Protein AF-A0A8J7MLP8-F1 (afdb_monomer_lite)

Structure (mmCIF, N/CA/C/O backbone):
data_AF-A0A8J7MLP8-F1
#
_entry.id   AF-A0A8J7MLP8-F1
#
loop_
_atom_site.group_PDB
_atom_site.id
_atom_site.type_symbol
_atom_site.label_atom_id
_atom_site.label_alt_id
_atom_site.label_comp_id
_atom_site.label_asym_id
_atom_site.label_entity_id
_atom_site.label_seq_id
_atom_site.pdbx_PDB_ins_code
_atom_site.Cartn_x
_atom_site.Cartn_y
_atom_site.Cartn_z
_atom_site.occupancy
_atom_site.B_iso_or_equiv
_atom_site.auth_seq_id
_atom_site.auth_comp_id
_atom_site.auth_asym_id
_atom_site.auth_atom_id
_atom_site.pdbx_PDB_model_num
ATOM 1 N N . THR A 1 1 ? -16.055 -7.358 -6.167 1.00 92.56 1 THR A N 1
ATOM 2 C CA . THR A 1 1 ? -16.205 -5.916 -6.462 1.00 92.56 1 THR A CA 1
ATOM 3 C C . THR A 1 1 ? -14.926 -5.383 -7.066 1.00 92.56 1 THR A C 1
ATOM 5 O O . THR A 1 1 ? -13.868 -5.783 -6.594 1.00 92.56 1 THR A O 1
ATOM 8 N N . LEU A 1 2 ? -15.014 -4.538 -8.096 1.00 97.31 2 LEU A N 1
ATOM 9 C CA . LEU A 1 2 ? -13.872 -3.839 -8.698 1.00 97.31 2 LEU A CA 1
ATOM 10 C C . LEU A 1 2 ? -13.926 -2.359 -8.326 1.00 97.31 2 LEU A C 1
ATOM 12 O O . LEU A 1 2 ? -15.014 -1.788 -8.288 1.00 97.31 2 LEU A O 1
ATOM 16 N N . PHE A 1 3 ? -12.775 -1.749 -8.075 1.00 97.88 3 PHE A N 1
ATOM 17 C CA . PHE A 1 3 ? -12.661 -0.306 -7.884 1.00 97.88 3 PHE A CA 1
ATOM 18 C C . PHE A 1 3 ? -11.317 0.198 -8.413 1.00 97.88 3 PHE A C 1
ATOM 20 O O . PHE A 1 3 ? -10.373 -0.576 -8.579 1.00 97.88 3 PHE A O 1
ATOM 27 N N . LYS A 1 4 ? -11.244 1.497 -8.702 1.00 97.56 4 LYS A N 1
ATOM 28 C CA . LYS A 1 4 ? -10.043 2.163 -9.207 1.00 97.56 4 LYS A CA 1
ATOM 29 C C . LYS A 1 4 ? -9.664 3.297 -8.265 1.00 97.56 4 LYS A C 1
ATOM 31 O O . LYS A 1 4 ? -10.536 4.046 -7.833 1.00 97.56 4 LYS A O 1
ATOM 36 N N . VAL A 1 5 ? -8.375 3.418 -7.970 1.00 95.81 5 VAL A N 1
ATOM 37 C CA . VAL A 1 5 ? -7.799 4.548 -7.235 1.00 95.81 5 VAL A CA 1
ATOM 38 C C . VAL A 1 5 ? -6.835 5.263 -8.173 1.00 95.81 5 VAL A C 1
ATOM 40 O O . VAL A 1 5 ? -6.080 4.606 -8.888 1.00 95.81 5 VAL A O 1
ATOM 43 N N . SER A 1 6 ? -6.884 6.592 -8.218 1.00 95.94 6 SER A N 1
ATOM 44 C CA . SER A 1 6 ? -6.067 7.383 -9.142 1.00 95.94 6 SER A CA 1
ATOM 45 C C . SER A 1 6 ? -5.749 8.769 -8.601 1.00 95.94 6 SER A C 1
ATOM 47 O O . SER A 1 6 ? -6.592 9.383 -7.949 1.00 95.94 6 SER A O 1
ATOM 49 N N . TRP A 1 7 ? -4.558 9.265 -8.922 1.00 92.62 7 TRP A N 1
ATOM 50 C CA . TRP A 1 7 ? -4.094 10.616 -8.622 1.00 92.62 7 TRP A CA 1
ATOM 51 C C . TRP A 1 7 ? -3.107 11.055 -9.707 1.00 92.62 7 TRP A C 1
ATOM 53 O O . TRP A 1 7 ? -2.095 10.398 -9.951 1.00 92.62 7 TRP A O 1
ATOM 63 N N . GLY A 1 8 ? -3.423 12.157 -10.391 1.00 93.88 8 GLY A N 1
ATOM 64 C CA . GLY A 1 8 ? -2.703 12.539 -11.606 1.00 93.88 8 GLY A CA 1
ATOM 65 C C . GLY A 1 8 ? -2.768 11.425 -12.658 1.00 93.88 8 GLY A C 1
ATOM 66 O O . GLY A 1 8 ? -3.842 10.890 -12.935 1.00 93.88 8 GLY A O 1
ATOM 67 N N . GLU A 1 9 ? -1.615 11.064 -13.218 1.00 94.38 9 GLU A N 1
ATOM 68 C CA . GLU A 1 9 ? -1.483 9.983 -14.208 1.00 94.38 9 GLU A CA 1
ATOM 69 C C . GLU A 1 9 ? -1.389 8.585 -13.574 1.00 94.38 9 GLU A C 1
ATOM 71 O O . GLU A 1 9 ? -1.616 7.573 -14.249 1.00 94.38 9 GLU A O 1
ATOM 76 N N . THR A 1 10 ? -1.086 8.519 -12.274 1.00 96.31 10 THR A N 1
ATOM 77 C CA . THR A 1 10 ? -0.951 7.265 -11.535 1.00 96.31 10 THR A CA 1
ATOM 78 C C . THR A 1 10 ? -2.320 6.681 -11.222 1.00 96.31 10 THR A C 1
ATOM 80 O O . THR A 1 10 ? -3.206 7.366 -10.701 1.00 96.31 10 THR A O 1
ATOM 83 N N . TRP A 1 11 ? -2.501 5.390 -11.497 1.00 97.88 11 TRP A N 1
ATOM 84 C CA . TRP A 1 11 ? -3.715 4.679 -11.109 1.00 97.88 11 TRP A CA 1
ATOM 85 C C . TRP A 1 11 ? -3.489 3.195 -10.829 1.00 97.88 11 TRP A C 1
ATOM 87 O O . TRP A 1 11 ? -2.579 2.576 -11.367 1.00 97.88 11 TRP A O 1
ATOM 97 N N . TYR A 1 12 ? -4.382 2.620 -10.025 1.00 98.06 12 TYR A N 1
ATOM 98 C CA . TYR A 1 12 ? -4.431 1.197 -9.699 1.00 98.06 12 TYR A CA 1
ATOM 99 C C . TYR A 1 12 ? -5.873 0.713 -9.763 1.00 98.06 12 TYR A C 1
ATOM 101 O O . TYR A 1 12 ? -6.789 1.374 -9.265 1.00 98.06 12 TYR A O 1
ATOM 109 N N . GLN A 1 13 ? -6.079 -0.451 -10.363 1.00 98.56 13 GLN A N 1
ATOM 110 C CA . GLN A 1 13 ? -7.353 -1.146 -10.378 1.00 98.56 13 GLN A CA 1
ATOM 111 C C . GLN A 1 13 ? -7.272 -2.358 -9.459 1.00 98.56 13 GLN A C 1
ATOM 113 O O . GLN A 1 13 ? -6.405 -3.221 -9.598 1.00 98.56 13 GLN A O 1
ATOM 118 N N . PHE A 1 14 ? -8.213 -2.432 -8.526 1.00 98.62 14 PHE A N 1
ATOM 119 C CA . PHE A 1 14 ? -8.260 -3.473 -7.518 1.00 98.62 14 PHE A CA 1
ATOM 120 C C . PHE A 1 14 ? -9.541 -4.287 -7.612 1.00 98.62 14 PHE A C 1
ATOM 122 O O . PHE A 1 14 ? -10.629 -3.777 -7.901 1.00 98.62 14 PHE A O 1
ATOM 129 N N . LYS A 1 15 ? -9.413 -5.567 -7.280 1.00 98.56 15 LYS A N 1
ATOM 130 C CA . LYS A 1 15 ? -10.516 -6.471 -6.991 1.00 98.56 15 LYS A CA 1
ATOM 131 C C . LYS A 1 15 ? -10.556 -6.741 -5.494 1.00 98.56 15 LYS A C 1
ATOM 133 O O . LYS A 1 15 ? -9.580 -7.198 -4.910 1.00 98.56 15 LYS A O 1
ATOM 138 N N . VAL A 1 16 ? -11.706 -6.513 -4.864 1.00 98.25 16 VAL A N 1
ATOM 139 C CA . VAL A 1 16 ? -11.952 -6.991 -3.497 1.00 98.25 16 VAL A CA 1
ATOM 140 C C . VAL A 1 16 ? -12.126 -8.506 -3.560 1.00 98.25 16 VAL A C 1
ATOM 142 O O . VAL A 1 16 ? -13.135 -8.983 -4.088 1.00 98.25 16 VAL A O 1
ATOM 145 N N . VAL A 1 17 ? -11.137 -9.246 -3.054 1.00 97.81 17 VAL A N 1
ATOM 146 C CA . VAL A 1 17 ? -11.130 -10.721 -3.047 1.00 97.81 17 VAL A CA 1
ATOM 147 C C . VAL A 1 17 ? -11.640 -11.298 -1.731 1.00 97.81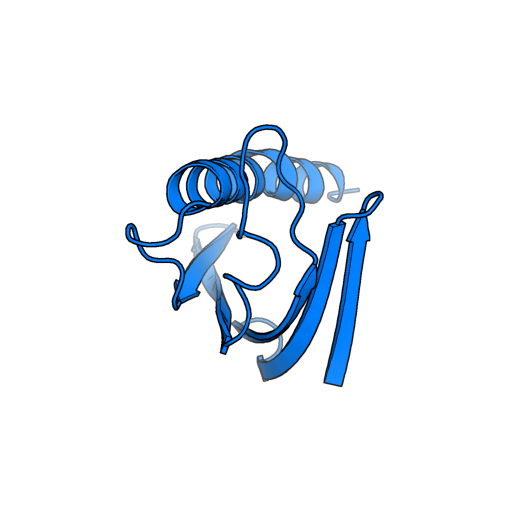 17 VAL A C 1
ATOM 149 O O . VAL A 1 17 ? -12.166 -12.407 -1.710 1.00 97.81 17 VAL A O 1
ATOM 152 N N . LYS A 1 18 ? -11.544 -10.534 -0.638 1.00 97.75 18 LYS A N 1
ATOM 153 C CA . LYS A 1 18 ? -12.135 -10.879 0.656 1.00 97.75 18 LYS A CA 1
ATOM 154 C C . LYS A 1 18 ? -12.636 -9.623 1.349 1.00 97.75 18 LYS A C 1
ATOM 156 O O . LYS A 1 18 ? -11.955 -8.599 1.345 1.00 97.75 18 LYS A O 1
ATOM 161 N N . TYR A 1 19 ? -13.807 -9.727 1.962 1.00 97.12 19 TYR A N 1
ATOM 162 C CA . TYR A 1 19 ? -14.350 -8.696 2.828 1.00 97.12 19 TYR A CA 1
ATOM 163 C C . TYR A 1 19 ? -15.127 -9.344 3.970 1.00 97.12 19 TYR A C 1
ATOM 165 O O . TYR A 1 19 ? -16.127 -10.022 3.751 1.00 97.12 19 TYR A O 1
ATOM 173 N N . LEU A 1 20 ? -14.637 -9.134 5.184 1.00 96.56 20 LEU A N 1
ATOM 174 C CA . LEU A 1 20 ? -15.278 -9.484 6.437 1.00 96.56 20 LEU A CA 1
ATOM 175 C C . LEU A 1 20 ? -15.437 -8.189 7.222 1.00 96.56 20 LEU A C 1
ATOM 177 O O . LEU A 1 20 ? -14.448 -7.575 7.634 1.00 96.56 20 LEU A O 1
ATOM 181 N N . LYS A 1 21 ? -16.691 -7.763 7.387 1.00 94.38 21 LYS A N 1
ATOM 182 C CA . LYS A 1 21 ? -17.037 -6.515 8.065 1.00 94.38 21 LYS A CA 1
ATOM 183 C C . LYS A 1 21 ? -16.350 -6.444 9.434 1.00 94.38 21 LYS A C 1
ATOM 185 O O . LYS A 1 21 ? -16.367 -7.417 10.183 1.00 94.38 21 LYS A O 1
ATOM 190 N N . ASP A 1 22 ? -15.740 -5.297 9.720 1.00 90.50 22 ASP A N 1
ATOM 191 C CA . ASP A 1 22 ? -15.048 -4.978 10.977 1.00 90.50 22 ASP A CA 1
ATOM 192 C C . ASP A 1 22 ? -13.891 -5.931 11.351 1.00 90.50 22 ASP A C 1
ATOM 194 O O . ASP A 1 22 ? -13.446 -5.938 12.498 1.00 90.50 22 ASP A O 1
ATOM 198 N N . TYR A 1 23 ? -13.385 -6.728 10.399 1.00 95.12 23 TYR A N 1
ATOM 199 C CA . TYR A 1 23 ? -12.342 -7.723 10.664 1.00 95.12 23 TYR A CA 1
ATOM 200 C C . TYR A 1 23 ? -11.239 -7.769 9.609 1.00 95.12 23 TYR A C 1
ATOM 202 O O . TYR A 1 23 ? -10.064 -7.662 9.949 1.00 95.12 23 TYR A O 1
ATOM 210 N N . GLU A 1 24 ? -11.569 -7.955 8.331 1.00 97.44 24 GLU A N 1
ATOM 211 C CA . GLU A 1 24 ? -10.544 -8.190 7.311 1.00 97.44 24 GLU A CA 1
ATOM 212 C C . GLU A 1 24 ? -10.998 -7.765 5.921 1.00 97.44 24 GLU A C 1
ATOM 214 O O . GLU A 1 24 ? -12.144 -7.971 5.520 1.00 97.44 24 GLU A O 1
ATOM 219 N N . MET A 1 25 ? -10.064 -7.230 5.146 1.00 97.94 25 MET A N 1
ATOM 220 C CA . MET A 1 25 ? -10.267 -6.916 3.746 1.00 97.94 25 MET A CA 1
ATOM 221 C C . MET A 1 25 ? -9.001 -7.234 2.955 1.00 97.94 25 MET A C 1
ATOM 223 O O . MET A 1 25 ? -7.897 -6.912 3.388 1.00 97.94 25 MET A O 1
ATOM 227 N N . ILE A 1 26 ? -9.165 -7.868 1.795 1.00 98.44 2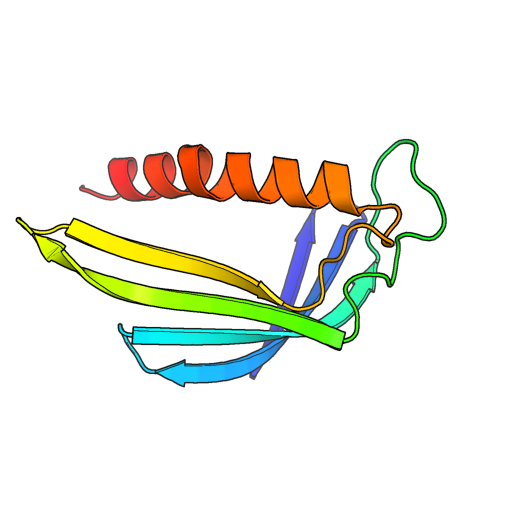6 ILE A N 1
ATOM 228 C CA . ILE A 1 26 ? -8.056 -8.175 0.889 1.00 98.44 26 ILE A CA 1
ATOM 229 C C . ILE A 1 26 ? -8.384 -7.621 -0.492 1.00 98.44 26 ILE A C 1
ATOM 231 O O . ILE A 1 26 ? -9.452 -7.907 -1.051 1.00 98.44 26 ILE A O 1
ATOM 235 N N . TRP A 1 27 ? -7.451 -6.848 -1.035 1.00 98.56 27 TRP A N 1
ATOM 236 C CA . TRP A 1 27 ? -7.507 -6.288 -2.381 1.00 98.56 27 TRP A CA 1
ATOM 237 C C . TRP A 1 27 ? -6.406 -6.888 -3.232 1.00 98.56 27 TRP A C 1
ATOM 239 O O . TRP A 1 27 ? -5.249 -6.847 -2.843 1.00 98.56 27 TRP A O 1
ATOM 249 N N . GLU A 1 28 ? -6.761 -7.419 -4.390 1.00 98.69 28 GLU A N 1
ATOM 250 C CA . GLU A 1 28 ? -5.810 -7.854 -5.408 1.00 98.69 28 GLU A CA 1
ATOM 251 C C . GLU A 1 28 ? -5.673 -6.747 -6.448 1.00 98.69 28 GLU A C 1
ATOM 253 O O . GLU A 1 28 ? -6.687 -6.265 -6.963 1.00 98.69 28 GLU A O 1
ATOM 258 N N . CYS A 1 29 ? -4.445 -6.322 -6.742 1.00 98.56 29 CYS A N 1
ATOM 259 C CA . CYS A 1 29 ? -4.194 -5.393 -7.835 1.00 98.56 29 CYS A CA 1
ATOM 260 C C . CYS A 1 29 ? -4.264 -6.167 -9.152 1.00 98.56 29 CYS A C 1
ATOM 262 O O . CYS A 1 29 ? -3.459 -7.061 -9.402 1.00 98.56 29 CYS A O 1
ATOM 264 N N . ILE A 1 30 ? -5.261 -5.850 -9.974 1.00 98.50 30 ILE A N 1
ATOM 265 C CA . ILE A 1 30 ? -5.500 -6.553 -11.241 1.00 98.50 30 ILE A CA 1
ATOM 266 C C . ILE A 1 30 ? -4.971 -5.781 -12.446 1.00 98.50 30 ILE A C 1
ATOM 268 O O . ILE A 1 30 ? -4.792 -6.365 -13.508 1.00 98.50 30 ILE A O 1
ATOM 272 N N . ASP A 1 31 ? -4.741 -4.479 -12.283 1.00 98.50 31 ASP A N 1
ATOM 273 C CA . ASP A 1 31 ? -4.087 -3.640 -13.275 1.00 98.50 31 ASP A CA 1
ATOM 274 C C . ASP A 1 31 ? -3.537 -2.372 -12.602 1.00 98.50 31 ASP A C 1
ATOM 276 O O . ASP A 1 31 ? -4.054 -1.932 -11.571 1.00 98.50 31 ASP A O 1
ATOM 280 N N . ALA A 1 32 ? -2.510 -1.768 -13.186 1.00 98.00 32 ALA A N 1
ATOM 281 C CA . ALA A 1 32 ? -1.885 -0.557 -12.669 1.00 98.00 32 ALA A CA 1
ATOM 282 C C . ALA A 1 32 ? -1.262 0.294 -13.783 1.00 98.00 32 ALA A C 1
ATOM 284 O O . ALA A 1 32 ? -0.965 -0.178 -14.878 1.00 98.00 32 ALA A O 1
ATOM 285 N N . ASN A 1 33 ? -1.064 1.571 -13.494 1.00 97.94 33 ASN A N 1
ATOM 286 C CA . ASN A 1 33 ? -0.157 2.461 -14.204 1.00 97.94 33 ASN A CA 1
ATOM 287 C C . ASN A 1 33 ? 0.534 3.303 -13.142 1.00 97.94 33 ASN A C 1
ATOM 289 O O . ASN A 1 33 ? 0.128 4.428 -12.852 1.00 97.94 33 ASN A O 1
ATOM 293 N N . GLN A 1 34 ? 1.518 2.706 -12.491 1.00 95.94 34 GLN A N 1
ATOM 294 C CA . GLN A 1 34 ? 2.310 3.377 -11.478 1.00 95.94 34 GLN A CA 1
ATOM 295 C C . GLN A 1 34 ? 3.319 4.324 -12.136 1.00 95.94 34 GLN A C 1
ATOM 297 O O . GLN A 1 34 ? 4.104 3.908 -12.983 1.00 95.94 34 GLN A O 1
ATOM 302 N N . LYS A 1 35 ? 3.309 5.598 -11.736 1.00 96.00 35 LYS A N 1
ATOM 303 C CA . LYS A 1 35 ? 4.325 6.582 -12.121 1.00 96.00 35 LYS A CA 1
ATOM 304 C C . LYS A 1 35 ? 4.976 7.136 -10.860 1.00 96.00 35 LYS A C 1
ATOM 306 O O . LYS A 1 35 ? 4.282 7.621 -9.964 1.00 96.00 35 LYS A O 1
ATOM 311 N N . ILE A 1 36 ? 6.298 7.004 -10.784 1.00 94.19 36 ILE A N 1
ATOM 312 C CA . ILE A 1 36 ? 7.129 7.508 -9.689 1.00 94.19 36 ILE A CA 1
ATOM 313 C C . ILE A 1 36 ? 8.285 8.270 -10.327 1.00 94.19 36 ILE A C 1
ATOM 315 O O . ILE A 1 36 ? 9.008 7.713 -11.154 1.00 94.19 36 ILE A O 1
ATOM 319 N N . ASP A 1 37 ? 8.452 9.533 -9.945 1.00 93.75 37 ASP A N 1
ATOM 320 C CA . ASP A 1 37 ? 9.500 10.390 -10.490 1.00 93.75 37 ASP A CA 1
ATOM 321 C C . ASP A 1 37 ? 10.883 9.760 -10.282 1.00 93.75 37 ASP A C 1
ATOM 323 O O . ASP A 1 37 ? 11.263 9.387 -9.172 1.00 93.75 37 ASP A O 1
ATOM 327 N N . GLY A 1 38 ? 11.639 9.639 -11.373 1.00 94.19 38 GLY A N 1
ATOM 328 C CA . GLY A 1 38 ? 12.981 9.059 -11.361 1.00 94.19 38 GLY A CA 1
ATOM 329 C C . GLY A 1 38 ? 13.037 7.530 -11.4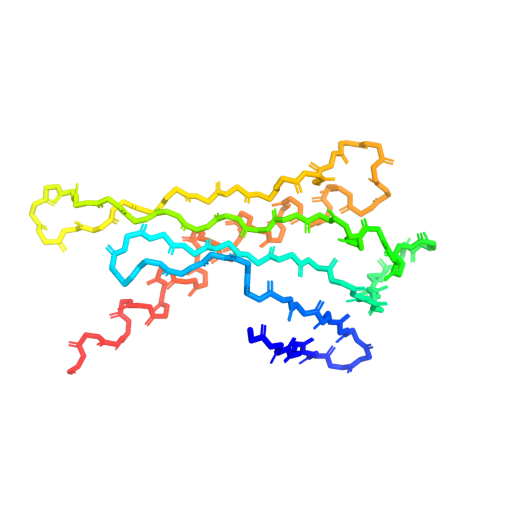24 1.00 94.19 38 GLY A C 1
ATOM 330 O O . GLY A 1 38 ? 14.142 6.996 -11.467 1.00 94.19 38 GLY A O 1
ATOM 331 N N . LEU A 1 39 ? 11.897 6.829 -11.478 1.00 95.38 39 LEU A N 1
ATOM 332 C CA . LEU A 1 39 ? 11.845 5.381 -11.700 1.00 95.38 39 LEU A CA 1
ATOM 333 C C . LEU A 1 39 ? 11.240 5.053 -13.071 1.00 95.38 39 LEU A C 1
ATOM 335 O O . LEU A 1 39 ? 10.327 5.728 -13.545 1.00 95.38 39 LEU A O 1
ATOM 339 N N . VAL A 1 40 ? 11.748 3.994 -13.696 1.00 95.25 40 VAL A N 1
ATOM 340 C CA . VAL A 1 40 ? 11.282 3.464 -14.987 1.00 95.25 40 VAL A CA 1
ATOM 341 C C . VAL A 1 40 ? 10.878 2.001 -14.828 1.00 95.25 40 VAL A C 1
ATOM 343 O O . VAL A 1 40 ? 11.340 1.344 -13.898 1.00 95.25 40 VAL A O 1
ATOM 346 N N . ASP A 1 41 ? 10.011 1.516 -15.717 1.00 94.56 41 ASP A N 1
ATOM 347 C CA . ASP A 1 41 ? 9.516 0.130 -15.753 1.00 94.56 41 ASP A CA 1
ATOM 348 C C . ASP A 1 41 ? 8.763 -0.320 -14.482 1.00 94.56 41 ASP A C 1
ATOM 350 O O . ASP A 1 41 ? 8.667 -1.508 -14.178 1.00 94.56 41 ASP A O 1
ATOM 354 N N . VAL A 1 42 ? 8.184 0.635 -13.743 1.00 96.81 42 VAL A N 1
ATOM 355 C CA . VAL A 1 42 ? 7.440 0.383 -12.495 1.00 96.81 42 VAL A CA 1
ATOM 356 C C . VAL A 1 42 ? 5.930 0.230 -12.701 1.00 96.81 42 VAL A C 1
ATOM 358 O O . VAL A 1 42 ? 5.206 -0.124 -11.771 1.00 96.81 42 VAL A O 1
ATOM 361 N N . GLU A 1 43 ? 5.420 0.505 -13.906 1.00 97.50 43 GLU A N 1
ATOM 362 C CA . GLU A 1 43 ? 3.997 0.737 -14.185 1.00 97.50 43 GLU A CA 1
ATOM 363 C C . GLU A 1 43 ? 3.087 -0.406 -13.744 1.00 97.50 43 GLU A C 1
ATOM 365 O O . GLU A 1 43 ? 1.938 -0.168 -13.361 1.00 97.50 43 GLU A O 1
ATOM 370 N N . LYS A 1 44 ? 3.597 -1.637 -13.839 1.00 97.75 44 LYS A N 1
ATOM 371 C CA . LYS A 1 44 ? 2.854 -2.879 -13.627 1.00 97.75 44 LYS A CA 1
ATOM 372 C C . LYS A 1 44 ? 3.354 -3.696 -12.439 1.00 97.75 44 LYS A C 1
ATOM 374 O O . LYS A 1 44 ? 2.820 -4.777 -12.227 1.00 97.75 44 LYS A O 1
ATOM 379 N N . GLU A 1 45 ? 4.318 -3.213 -11.654 1.00 96.94 45 GLU A N 1
ATOM 380 C CA . GLU A 1 45 ? 4.934 -4.018 -10.583 1.00 96.94 45 GLU A CA 1
ATOM 381 C C . GLU A 1 45 ? 3.916 -4.511 -9.550 1.00 96.94 45 GLU A C 1
ATOM 383 O O . GLU A 1 45 ? 4.008 -5.630 -9.061 1.00 96.94 45 GLU A O 1
ATOM 388 N N . TRP A 1 46 ? 2.886 -3.716 -9.259 1.00 97.81 46 TRP A N 1
ATOM 389 C CA . TRP A 1 46 ? 1.844 -4.128 -8.318 1.00 97.81 46 TRP A CA 1
ATOM 390 C C . TRP A 1 46 ? 0.861 -5.150 -8.902 1.00 97.81 46 TRP A C 1
ATOM 392 O O . TRP A 1 46 ? 0.103 -5.749 -8.151 1.00 97.81 46 TRP A O 1
ATOM 402 N N . VAL A 1 47 ? 0.830 -5.388 -10.214 1.00 98.44 47 VAL A N 1
ATOM 403 C CA . VAL A 1 47 ? -0.139 -6.324 -10.802 1.00 98.44 47 VAL A CA 1
ATOM 404 C C . VAL A 1 47 ? 0.111 -7.741 -10.276 1.00 98.44 47 VAL A C 1
ATOM 406 O O .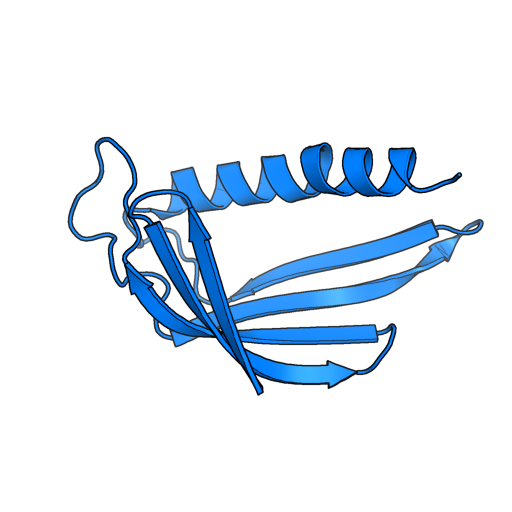 VAL A 1 47 ? 1.203 -8.286 -10.390 1.00 98.44 47 VAL A O 1
ATOM 409 N N . GLY A 1 48 ? -0.926 -8.348 -9.696 1.00 98.25 48 GLY A N 1
ATOM 410 C CA . GLY A 1 48 ? -0.864 -9.659 -9.046 1.00 98.25 48 GLY A CA 1
ATOM 411 C C . GLY A 1 48 ? -0.511 -9.621 -7.554 1.00 98.25 48 GLY A C 1
ATOM 412 O O . GLY A 1 48 ? -0.631 -10.649 -6.883 1.00 98.25 48 GLY A O 1
ATOM 413 N N . THR A 1 49 ? -0.133 -8.464 -6.998 1.00 98.50 49 THR A N 1
ATOM 414 C CA . THR A 1 49 ? 0.077 -8.309 -5.551 1.00 98.50 49 THR A CA 1
ATOM 415 C C . THR A 1 49 ? -1.250 -8.171 -4.802 1.00 98.50 49 THR A C 1
ATOM 417 O O . THR A 1 49 ? -2.317 -7.914 -5.380 1.00 98.50 49 THR A O 1
ATOM 420 N N . LYS A 1 50 ? -1.200 -8.352 -3.476 1.00 98.62 50 LYS A N 1
ATOM 421 C CA . LYS A 1 50 ? -2.365 -8.243 -2.593 1.00 98.62 50 LYS A CA 1
ATOM 422 C C . LYS A 1 50 ? -2.111 -7.315 -1.421 1.00 98.62 50 LYS A C 1
ATOM 424 O O . LYS A 1 50 ? -1.104 -7.408 -0.729 1.00 98.62 50 LYS A O 1
ATOM 429 N N . ILE A 1 51 ? -3.086 -6.469 -1.129 1.00 98.38 51 ILE A N 1
ATOM 430 C CA . ILE A 1 51 ? -3.096 -5.612 0.050 1.00 98.38 51 ILE A CA 1
ATOM 431 C C . ILE A 1 51 ? -4.045 -6.225 1.074 1.00 98.38 51 ILE A C 1
ATOM 433 O O . ILE A 1 51 ? -5.238 -6.387 0.815 1.00 98.38 51 ILE A O 1
ATOM 437 N N . HIS A 1 52 ? -3.502 -6.559 2.238 1.00 98.38 5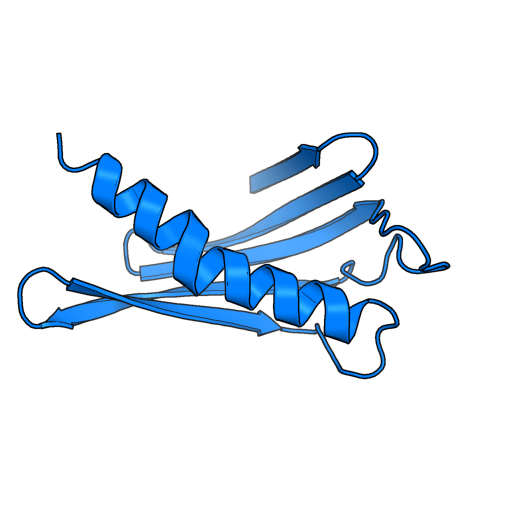2 HIS A N 1
ATOM 438 C CA . HIS A 1 52 ? -4.219 -7.139 3.360 1.00 98.38 52 HIS A CA 1
ATOM 439 C C . HIS A 1 52 ? -4.394 -6.092 4.453 1.00 98.38 52 HIS A C 1
ATOM 441 O O . HIS A 1 52 ? -3.423 -5.545 4.982 1.00 98.38 52 HIS A O 1
ATOM 447 N N . TRP A 1 53 ? -5.648 -5.887 4.831 1.00 97.69 53 TRP A N 1
ATOM 448 C CA . TRP A 1 53 ? -6.058 -5.080 5.966 1.00 97.69 53 TRP A CA 1
ATOM 449 C C . TRP A 1 53 ? -6.719 -6.004 6.975 1.00 97.69 53 TRP A C 1
ATOM 451 O O . TRP A 1 53 ? -7.751 -6.601 6.672 1.00 97.69 53 TRP A O 1
ATOM 461 N N . LYS A 1 54 ? -6.152 -6.126 8.173 1.00 97.62 54 LYS A N 1
ATOM 462 C CA . LYS A 1 54 ? -6.769 -6.881 9.264 1.00 97.62 54 LYS A CA 1
ATOM 463 C C . LYS A 1 54 ? -6.928 -5.996 10.488 1.00 97.62 54 LYS A C 1
ATOM 465 O O . LYS A 1 54 ? -5.968 -5.387 10.951 1.00 97.62 54 LYS A O 1
ATOM 470 N N . LEU A 1 55 ? -8.146 -5.944 11.002 1.00 95.75 55 LEU A N 1
ATOM 471 C CA . LEU A 1 55 ? -8.526 -5.192 12.183 1.00 95.75 55 LEU A CA 1
ATOM 472 C C . LEU A 1 55 ? -8.686 -6.155 13.353 1.00 95.75 55 LEU A C 1
ATOM 474 O O . LEU A 1 55 ? -9.345 -7.190 13.257 1.00 95.75 55 LEU A O 1
ATOM 478 N N . GLU A 1 56 ? -8.075 -5.805 14.473 1.00 94.19 56 GLU A N 1
ATOM 479 C CA . GLU A 1 56 ? -8.211 -6.528 15.728 1.00 94.19 56 GLU A CA 1
ATOM 480 C C . GLU A 1 56 ? -8.620 -5.542 16.822 1.00 94.19 56 GLU A C 1
ATOM 482 O O . GLU A 1 56 ? -8.132 -4.409 16.881 1.00 94.19 56 GLU A O 1
ATOM 487 N N . LYS A 1 57 ? -9.530 -5.969 17.703 1.00 90.56 57 LYS A N 1
ATOM 488 C CA . LYS A 1 57 ? -9.852 -5.190 18.900 1.00 90.56 57 LYS A CA 1
ATOM 489 C C . LYS A 1 57 ? -8.597 -5.055 19.753 1.00 90.56 57 LYS A C 1
ATOM 491 O O . LYS A 1 57 ? -7.894 -6.039 19.981 1.00 90.56 57 LYS A O 1
ATOM 496 N N . HIS A 1 58 ? -8.349 -3.850 20.245 1.00 88.50 58 HIS A N 1
ATOM 497 C CA . HIS A 1 58 ? -7.263 -3.570 21.167 1.00 88.50 58 HIS A CA 1
ATOM 498 C C . HIS A 1 58 ? -7.800 -2.892 22.433 1.00 88.50 58 HIS A C 1
ATOM 500 O O . HIS A 1 58 ? -8.990 -2.594 22.544 1.00 88.50 58 HIS A O 1
ATOM 506 N N . GLU A 1 59 ? -6.943 -2.708 23.433 1.00 86.25 59 GLU A N 1
ATOM 507 C CA . GLU A 1 59 ? -7.359 -2.171 24.727 1.00 86.25 59 GLU A CA 1
ATOM 508 C C . GLU A 1 59 ? -7.904 -0.738 24.610 1.00 86.25 59 GLU A C 1
ATOM 510 O O . GLU A 1 59 ? -7.389 0.066 23.833 1.00 86.25 59 GLU A O 1
ATOM 515 N N . LYS A 1 60 ? -8.890 -0.401 25.455 1.00 76.62 60 LYS A N 1
ATOM 516 C CA . LYS A 1 60 ? -9.393 0.971 25.674 1.00 76.62 60 LYS A CA 1
ATOM 517 C C . LYS A 1 60 ? -9.792 1.701 24.379 1.00 76.62 60 LYS A C 1
ATOM 519 O O . LYS A 1 60 ? -9.152 2.681 24.003 1.00 76.62 60 LYS A O 1
ATOM 524 N N . ASP A 1 61 ? -10.839 1.213 23.710 1.00 81.81 61 ASP A N 1
ATOM 525 C CA . ASP A 1 61 ? -11.432 1.805 22.493 1.00 81.81 61 ASP A CA 1
ATOM 526 C C . ASP A 1 61 ? -10.451 2.011 21.327 1.00 81.81 61 ASP A C 1
ATOM 528 O O . ASP A 1 61 ? -10.638 2.870 20.462 1.00 81.81 61 ASP A O 1
ATOM 532 N N . LYS A 1 62 ? -9.383 1.208 21.283 1.00 88.06 62 LYS A N 1
ATOM 533 C CA . LYS A 1 62 ? -8.412 1.208 20.189 1.00 88.06 62 LYS A CA 1
ATOM 534 C C . LYS A 1 62 ? -8.648 0.032 19.251 1.00 88.06 62 LYS A C 1
ATOM 536 O O . LYS A 1 62 ? -9.083 -1.046 19.651 1.00 88.06 62 LYS A O 1
ATOM 541 N N . THR A 1 63 ? -8.275 0.238 17.995 1.00 91.44 63 THR A N 1
ATOM 542 C CA . THR A 1 63 ? -8.218 -0.811 16.974 1.00 91.44 63 THR A CA 1
ATOM 543 C C . THR A 1 63 ? -6.766 -1.009 16.565 1.00 91.44 63 THR A C 1
ATOM 545 O O . THR A 1 63 ? -6.069 -0.039 16.273 1.00 91.44 63 THR A O 1
ATOM 548 N N . LEU A 1 64 ? -6.308 -2.259 16.551 1.00 93.06 64 LEU A N 1
ATOM 549 C CA . LEU A 1 64 ? -5.028 -2.632 15.964 1.00 93.06 64 LEU A CA 1
ATOM 550 C C . LEU A 1 64 ? -5.245 -2.928 14.479 1.00 93.06 64 LEU A C 1
ATOM 552 O O . LEU A 1 64 ? -5.980 -3.850 14.130 1.00 93.06 64 LEU A O 1
ATOM 556 N N . LEU A 1 65 ? -4.581 -2.164 13.614 1.00 94.69 65 LEU A N 1
ATOM 557 C CA . LEU A 1 65 ? -4.519 -2.440 12.184 1.00 94.69 65 LEU A CA 1
ATOM 558 C C . LEU A 1 65 ? -3.231 -3.207 11.868 1.00 94.69 65 LEU A C 1
ATOM 560 O O . LEU A 1 65 ? -2.131 -2.685 12.037 1.00 94.69 65 LEU A O 1
ATOM 564 N N . LYS A 1 66 ? -3.371 -4.434 11.370 1.00 96.31 66 LYS A N 1
ATOM 565 C CA . LYS A 1 66 ? -2.288 -5.205 10.754 1.00 96.31 66 LYS A CA 1
ATOM 566 C C . LYS A 1 66 ? -2.375 -5.032 9.243 1.00 96.31 66 LYS A C 1
ATOM 568 O O . LYS A 1 66 ? -3.316 -5.516 8.612 1.00 96.31 66 LYS A O 1
ATOM 573 N N . PHE A 1 67 ? -1.397 -4.328 8.690 1.00 97.44 67 PHE A N 1
ATOM 574 C CA . PHE A 1 67 ? -1.258 -4.101 7.258 1.00 97.44 67 PHE A CA 1
ATOM 575 C C . PHE A 1 67 ? -0.186 -5.022 6.674 1.00 97.44 67 PHE A C 1
ATOM 577 O O . PHE A 1 67 ? 0.870 -5.210 7.278 1.00 97.44 67 PHE A O 1
ATOM 584 N N . LYS A 1 68 ? -0.443 -5.577 5.488 1.00 97.44 68 LYS A N 1
ATOM 585 C CA . LYS A 1 68 ? 0.562 -6.298 4.701 1.00 97.44 68 LYS A CA 1
ATOM 586 C C . LYS A 1 68 ? 0.312 -6.057 3.218 1.00 97.44 68 LYS A C 1
ATOM 588 O O . LYS A 1 68 ? -0.782 -6.332 2.734 1.00 97.44 68 LYS A O 1
ATOM 593 N N . HIS A 1 69 ? 1.342 -5.637 2.494 1.00 98.00 69 HIS A N 1
ATOM 594 C CA . HIS A 1 69 ? 1.350 -5.680 1.037 1.00 98.00 69 HIS A CA 1
ATOM 595 C C . HIS A 1 69 ? 2.076 -6.956 0.588 1.00 98.00 69 HIS A C 1
ATOM 597 O O . HIS A 1 69 ? 3.297 -7.015 0.506 1.00 98.00 69 HIS A O 1
ATOM 603 N N . GLU A 1 70 ? 1.315 -8.024 0.385 1.00 98.25 70 GLU A N 1
ATOM 604 C CA . GLU A 1 70 ? 1.821 -9.308 -0.086 1.00 98.25 70 GLU A CA 1
ATOM 605 C C . GLU A 1 70 ? 2.222 -9.220 -1.560 1.00 98.25 70 GLU A C 1
ATOM 607 O O . GLU A 1 70 ? 1.408 -8.850 -2.402 1.00 98.25 70 GLU A O 1
ATOM 612 N N . GLY A 1 71 ? 3.468 -9.584 -1.864 1.00 97.00 71 GLY A N 1
ATOM 613 C CA . GLY A 1 71 ? 4.033 -9.501 -3.212 1.00 97.00 71 GLY A CA 1
ATOM 614 C C . GLY A 1 71 ? 4.827 -8.221 -3.481 1.00 97.00 71 GLY A C 1
ATOM 615 O O . GLY A 1 71 ? 5.507 -8.162 -4.494 1.00 97.00 71 GLY A O 1
ATOM 616 N N . LEU A 1 72 ? 4.817 -7.241 -2.569 1.00 96.38 72 LEU A N 1
ATOM 617 C CA . LEU A 1 72 ? 5.782 -6.141 -2.596 1.00 96.38 72 LEU A CA 1
ATOM 618 C C . LEU A 1 72 ? 7.114 -6.642 -2.023 1.00 96.38 72 LEU A C 1
ATOM 620 O O . LEU A 1 72 ? 7.246 -6.809 -0.809 1.00 96.38 72 LEU A O 1
ATOM 624 N N . VAL A 1 73 ? 8.074 -6.914 -2.901 1.00 96.12 73 VAL A N 1
ATOM 625 C CA . VAL A 1 73 ? 9.356 -7.551 -2.563 1.00 96.12 73 VAL A CA 1
ATOM 626 C C . VAL A 1 73 ? 10.547 -6.658 -2.941 1.00 96.12 73 VAL A C 1
ATOM 628 O O . VAL A 1 73 ? 10.387 -5.817 -3.826 1.00 96.12 73 VAL A O 1
ATOM 631 N N . PRO A 1 74 ? 11.724 -6.801 -2.295 1.00 96.19 74 PRO A N 1
ATOM 632 C CA . PRO A 1 74 ? 12.902 -5.957 -2.546 1.00 96.19 74 PRO A CA 1
ATOM 633 C C . PRO A 1 74 ? 13.411 -5.932 -3.991 1.00 96.19 74 PRO A C 1
ATOM 635 O O . PRO A 1 74 ? 14.127 -5.010 -4.368 1.00 96.19 74 PRO A O 1
ATOM 638 N N . GLU A 1 75 ? 13.061 -6.936 -4.788 1.00 96.25 75 GLU A N 1
ATOM 639 C CA . GLU A 1 75 ? 13.403 -7.044 -6.204 1.00 96.25 75 GLU A CA 1
ATOM 640 C C . GLU A 1 75 ? 12.619 -6.064 -7.086 1.00 96.25 75 GLU A C 1
ATOM 642 O O . GLU A 1 75 ? 13.026 -5.823 -8.221 1.00 96.25 75 GLU A O 1
ATOM 647 N N . PHE A 1 76 ? 11.513 -5.499 -6.590 1.00 96.44 76 PHE A N 1
ATOM 648 C CA . PHE A 1 76 ? 10.787 -4.455 -7.308 1.00 96.44 76 PHE A CA 1
ATOM 649 C C . PHE A 1 76 ? 11.583 -3.155 -7.288 1.00 96.44 76 PHE A C 1
ATOM 651 O O . PHE A 1 76 ? 12.034 -2.692 -6.238 1.00 96.44 76 PHE A O 1
ATOM 658 N N . VAL A 1 77 ? 11.680 -2.509 -8.444 1.00 96.12 77 VAL A N 1
ATOM 659 C CA . VAL A 1 77 ? 12.312 -1.199 -8.612 1.00 96.12 77 VAL A CA 1
ATOM 660 C C . VAL A 1 77 ? 11.632 -0.170 -7.708 1.00 96.12 77 VAL A C 1
ATOM 662 O O . VAL A 1 77 ? 12.299 0.666 -7.096 1.00 96.12 77 VAL A O 1
ATOM 665 N N . CYS A 1 78 ? 10.310 -0.260 -7.540 1.00 95.56 78 CYS A N 1
ATOM 666 C CA . CYS A 1 78 ? 9.565 0.628 -6.660 1.00 95.56 78 CYS A CA 1
ATOM 667 C C . CYS A 1 78 ? 9.665 0.305 -5.163 1.00 95.56 78 CYS A C 1
ATOM 669 O O . CYS A 1 78 ? 9.084 1.048 -4.370 1.00 95.56 78 CYS A O 1
ATOM 671 N N . PHE A 1 79 ? 10.328 -0.782 -4.747 1.00 96.88 79 PHE A N 1
ATOM 672 C CA . PHE A 1 79 ? 10.199 -1.328 -3.391 1.00 96.88 79 PHE A CA 1
ATOM 673 C C . PHE A 1 79 ? 10.429 -0.289 -2.293 1.00 96.88 79 PHE A C 1
ATOM 675 O O . PHE A 1 79 ? 9.550 -0.090 -1.455 1.00 96.88 79 PHE A O 1
ATOM 682 N N . ASN A 1 80 ? 11.571 0.405 -2.326 1.00 96.50 80 ASN A N 1
ATOM 683 C CA . ASN A 1 80 ? 11.927 1.390 -1.300 1.00 96.50 80 ASN A CA 1
ATOM 684 C C . ASN A 1 80 ? 10.896 2.523 -1.241 1.00 96.50 80 ASN A C 1
ATOM 686 O O . ASN A 1 80 ? 10.341 2.804 -0.182 1.00 96.50 80 ASN A O 1
ATOM 690 N N . PHE A 1 81 ? 10.556 3.104 -2.396 1.00 96.31 81 PHE A N 1
ATOM 691 C CA . PHE A 1 81 ? 9.573 4.183 -2.476 1.00 96.31 81 PHE A CA 1
ATOM 692 C C . PHE A 1 81 ? 8.191 3.744 -1.973 1.00 96.31 81 PHE A C 1
ATOM 694 O O . PHE A 1 81 ? 7.545 4.453 -1.200 1.00 96.31 81 PHE A O 1
ATOM 701 N N . CYS A 1 82 ? 7.721 2.571 -2.402 1.00 95.31 82 CYS A N 1
ATOM 702 C CA . CYS A 1 82 ? 6.423 2.040 -2.005 1.00 95.31 82 CYS A CA 1
ATOM 703 C C . CYS A 1 82 ? 6.385 1.683 -0.519 1.00 95.31 82 CYS A C 1
A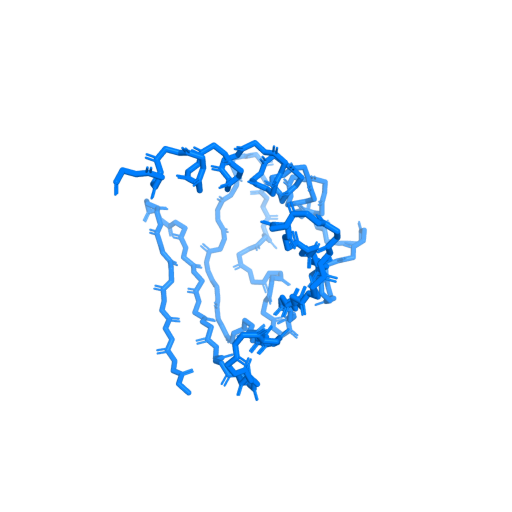TOM 705 O O . CYS A 1 82 ? 5.388 1.980 0.137 1.00 95.31 82 CYS A O 1
ATOM 707 N N . SER A 1 83 ? 7.445 1.072 0.014 1.00 95.44 83 SER A N 1
ATOM 708 C CA . SER A 1 83 ? 7.563 0.745 1.437 1.00 95.44 83 SER A CA 1
ATOM 709 C C . SER A 1 83 ? 7.511 2.011 2.294 1.00 95.44 83 SER A C 1
ATOM 711 O O . SER A 1 83 ? 6.679 2.101 3.197 1.00 95.44 83 SER A O 1
ATOM 713 N N . ASP A 1 84 ? 8.311 3.024 1.954 1.00 96.06 84 ASP A N 1
ATOM 714 C CA . ASP A 1 84 ? 8.346 4.301 2.674 1.00 96.06 84 ASP A CA 1
ATOM 715 C C . ASP A 1 84 ? 7.004 5.042 2.593 1.00 96.06 84 ASP A C 1
ATOM 717 O O . ASP A 1 84 ? 6.510 5.582 3.588 1.00 96.06 84 ASP A O 1
ATOM 721 N N . SER A 1 85 ? 6.363 5.017 1.420 1.00 94.62 85 SER A N 1
ATOM 722 C CA . SER A 1 85 ? 5.041 5.612 1.211 1.00 94.62 85 SER A CA 1
ATOM 723 C C . SER A 1 85 ? 3.964 4.932 2.058 1.00 94.62 85 SER A C 1
ATOM 725 O O . SER A 1 85 ? 3.130 5.619 2.656 1.00 94.62 85 SER A O 1
ATOM 727 N N . TRP A 1 86 ? 3.982 3.596 2.157 1.00 96.44 86 TRP A N 1
ATOM 728 C CA . TRP A 1 86 ? 3.072 2.857 3.036 1.00 96.44 86 TRP A CA 1
ATOM 729 C C . TRP A 1 86 ? 3.302 3.204 4.502 1.00 96.44 86 TRP A C 1
ATOM 731 O O . TRP A 1 86 ? 2.341 3.454 5.231 1.00 96.44 86 TRP A O 1
ATOM 741 N N . ASP A 1 87 ? 4.561 3.278 4.922 1.00 94.75 87 ASP A N 1
ATOM 742 C CA . ASP A 1 87 ? 4.931 3.632 6.286 1.00 94.75 87 ASP A CA 1
ATOM 743 C C . ASP A 1 87 ? 4.437 5.032 6.666 1.00 94.75 87 ASP A C 1
ATOM 745 O O . ASP A 1 87 ? 3.823 5.215 7.723 1.00 94.75 87 ASP A O 1
ATOM 749 N N . HIS A 1 88 ? 4.634 6.013 5.783 1.00 94.69 88 HIS A N 1
ATOM 750 C CA . HIS A 1 88 ? 4.122 7.365 5.975 1.00 94.69 88 HIS A CA 1
ATOM 751 C C . HIS A 1 88 ? 2.588 7.388 6.030 1.00 94.69 88 HIS A C 1
ATOM 753 O O . HIS A 1 88 ? 2.004 7.966 6.955 1.00 94.69 88 HIS A O 1
ATOM 759 N N . PHE A 1 89 ? 1.924 6.732 5.075 1.00 94.06 89 PHE A N 1
ATOM 760 C CA . PHE A 1 89 ? 0.467 6.695 5.008 1.00 94.06 89 PHE A CA 1
ATOM 761 C C . PHE A 1 89 ? -0.146 6.094 6.278 1.00 94.06 89 PHE A C 1
ATOM 763 O O . PHE A 1 89 ? -1.024 6.703 6.891 1.00 94.06 89 PHE A O 1
ATOM 770 N N . LEU A 1 90 ? 0.340 4.925 6.704 1.00 94.19 90 LEU A N 1
ATOM 771 C CA . LEU A 1 90 ? -0.206 4.188 7.843 1.00 94.19 90 LEU A CA 1
ATOM 772 C C . LEU A 1 90 ? 0.054 4.898 9.170 1.00 94.19 90 LEU A C 1
ATOM 774 O O . LEU A 1 90 ? -0.841 4.955 10.010 1.00 94.19 90 LEU A O 1
ATOM 778 N N . LYS A 1 91 ? 1.265 5.431 9.373 1.00 91.81 91 LYS A N 1
ATOM 779 C CA . LYS A 1 91 ? 1.676 6.004 10.665 1.00 91.81 91 LYS A CA 1
ATOM 780 C C . LYS A 1 91 ? 1.241 7.455 10.838 1.00 91.81 91 LYS A C 1
ATOM 782 O O . LYS A 1 91 ? 1.082 7.895 11.972 1.00 91.81 91 LYS A O 1
ATOM 787 N N . GLN A 1 92 ? 1.064 8.197 9.744 1.00 91.56 92 GLN A N 1
ATOM 788 C CA . GLN A 1 92 ? 0.764 9.627 9.801 1.00 91.56 92 GLN A CA 1
ATOM 789 C C . GLN A 1 92 ? -0.585 9.953 9.168 1.00 91.56 92 GLN A C 1
ATOM 791 O O . GLN A 1 92 ? -1.495 10.385 9.871 1.00 91.56 92 GLN A O 1
ATOM 796 N N . ALA A 1 93 ? -0.737 9.748 7.858 1.00 91.94 93 ALA A N 1
ATOM 797 C CA . ALA A 1 93 ? -1.907 10.236 7.128 1.00 91.94 93 ALA A CA 1
ATOM 798 C C . ALA A 1 93 ? -3.219 9.608 7.629 1.00 91.94 93 ALA A C 1
ATOM 800 O O . ALA A 1 93 ? -4.158 10.332 7.963 1.00 91.94 93 ALA A O 1
ATOM 801 N N . LEU A 1 94 ? -3.261 8.277 7.749 1.00 91.62 94 LEU A N 1
ATOM 802 C CA . LEU A 1 94 ? -4.443 7.542 8.195 1.00 91.62 94 LEU A CA 1
ATOM 803 C C . LEU A 1 94 ? -4.789 7.856 9.654 1.00 91.62 94 LEU A C 1
ATOM 805 O O . LEU A 1 94 ? -5.939 8.156 9.963 1.00 91.62 94 LEU A O 1
ATOM 809 N N . VAL A 1 95 ? -3.796 7.835 10.548 1.00 89.12 95 VAL A N 1
ATOM 810 C CA . VAL A 1 95 ? -4.004 8.147 11.972 1.00 89.12 95 VAL A CA 1
ATOM 811 C C . VAL A 1 95 ? -4.537 9.568 12.141 1.00 89.12 95 VAL A C 1
ATOM 813 O O . VAL A 1 95 ? -5.507 9.776 12.867 1.00 89.12 95 VAL A O 1
ATOM 816 N N . ASN A 1 96 ? -3.955 10.540 11.435 1.00 91.00 96 ASN A N 1
ATOM 817 C CA . ASN A 1 96 ? -4.392 11.932 11.496 1.00 91.00 96 ASN A CA 1
ATOM 818 C C . ASN A 1 96 ? -5.799 12.122 10.924 1.00 91.00 96 ASN A C 1
ATOM 820 O O . ASN A 1 96 ? -6.571 12.904 11.474 1.00 91.00 96 ASN A O 1
ATOM 824 N N . TYR A 1 97 ? -6.140 11.423 9.839 1.00 91.50 97 TYR A N 1
ATOM 825 C CA . TYR A 1 97 ? -7.484 11.453 9.266 1.00 91.50 97 TYR A CA 1
ATOM 826 C C . TYR A 1 97 ? -8.524 10.920 10.263 1.00 91.50 97 TYR A C 1
ATOM 828 O O . TYR A 1 97 ? -9.480 11.621 10.580 1.00 91.50 97 TYR A O 1
ATOM 836 N N . LEU A 1 98 ? -8.275 9.746 10.854 1.00 88.94 98 LEU A N 1
ATOM 837 C CA . LEU A 1 98 ? -9.166 9.131 11.846 1.00 88.94 98 LEU A CA 1
ATOM 838 C C . LEU A 1 98 ? -9.274 9.943 13.147 1.00 88.94 98 LEU A C 1
ATOM 840 O O . LEU A 1 98 ? -10.309 9.927 13.805 1.00 88.94 98 LEU A O 1
ATOM 844 N N . ALA A 1 99 ? -8.210 10.646 13.547 1.00 85.62 99 ALA A N 1
ATOM 845 C CA . ALA A 1 99 ? -8.231 11.495 14.737 1.00 85.62 99 ALA A CA 1
ATOM 846 C C . ALA A 1 99 ? -9.073 12.766 14.545 1.00 85.62 99 ALA A C 1
ATOM 848 O O . ALA A 1 99 ? -9.653 13.256 15.513 1.00 85.62 99 ALA A O 1
ATOM 849 N N . LYS A 1 100 ? -9.137 13.294 13.316 1.00 80.88 100 LYS A N 1
ATOM 850 C CA . LYS A 1 100 ? -9.953 14.469 12.971 1.00 80.88 100 LYS A CA 1
ATOM 851 C C . LYS A 1 100 ? -11.441 14.142 12.868 1.00 80.88 100 LYS A C 1
ATOM 853 O O . LYS A 1 100 ? -12.252 15.009 13.156 1.00 80.88 100 LYS A O 1
ATOM 858 N N . ASP A 1 101 ? -11.779 12.905 12.517 1.00 61.25 101 ASP A N 1
ATOM 859 C CA . ASP A 1 101 ? -13.156 12.424 12.329 1.00 61.25 101 ASP A CA 1
ATOM 860 C C . ASP A 1 101 ? -13.860 12.028 13.647 1.00 61.25 101 ASP A C 1
ATOM 862 O O . ASP A 1 101 ? -14.875 11.343 13.655 1.00 61.25 101 ASP A O 1
ATOM 866 N N . LYS A 1 102 ? -13.319 12.441 14.805 1.00 54.03 102 LYS A N 1
ATOM 867 C CA . LYS A 1 102 ? -13.952 12.256 16.126 1.00 54.03 102 LYS A CA 1
ATOM 868 C C . LYS A 1 102 ? -14.989 13.346 16.468 1.00 54.03 102 LYS A C 1
ATOM 870 O O . LYS A 1 102 ? -15.196 13.615 17.651 1.00 54.03 102 LYS A O 1
ATOM 875 N N . SER A 1 103 ? -15.585 14.000 15.467 1.00 39.53 103 SER A N 1
ATOM 876 C CA . SER A 1 103 ? -16.598 15.056 15.650 1.00 39.53 103 SER A CA 1
ATOM 877 C C . SER A 1 103 ? -17.999 14.500 15.857 1.00 39.53 103 SER A C 1
ATOM 879 O O . SER A 1 103 ? -18.391 13.648 15.030 1.00 39.53 103 SER A O 1
#

Secondary structure (DSSP, 8-state):
-EEEEEETTEEEEEEEEEEETTTEEEEEEEEEE---TT--S-TTTTTT-EEEEEEEEETTTEEEEEEEEET--TTSTTHHHHHHHHHHIIIIIHHHHHHHT--

Sequence (103 aa):
TLFKVSWGETWYQFKVVKYLKDYEMIWECIDANQKIDGLVDVEKEWVGTKIHWKLEKHEKDKTLLKFKHEGLVPEFVCFNFCSDSWDHFLKQALVNYLAKDKS

Foldseek 3Di:
DWDKDDDDVWIWIWDFPDDDPQFKTKIATQATQDDDPPDPPQGGQSHGWMWIWGWDDDPDPDIDTDIDTGSLDPPHSCNVVVVVVVVCCVPPVVVVVVVVPPD

Radius of gyration: 14.91 Å; chains: 1; bounding box: 30×26×41 Å

pLDDT: mean 93.79, std 8.43, range [39.53, 98.69]